Protein AF-A0A377XCN6-F1 (afdb_monomer_lite)

Radius of gyration: 14.0 Å; chains: 1; bounding box: 34×13×38 Å

InterPro domains:
  IPR036188 FAD/NAD(P)-binding domain superfamily [G3DSA:3.50.50.60] (1-52)
  IPR036188 FAD/NAD(P)-binding domain superfamily [SSF51905] (2-51)

Secondary structure (DSSP, 8-state):
-PEEEEEE--SHHHHHHHHHHHHH-TTSEEEEEE-SSSS----HHHHHHHT--

Foldseek 3Di:
DAAEEEAEAQAPVSVVVVVVVCVVPVRRYDYDYDHPDPDHHDDPVCVVVVVDD

Organism: Klebsiella pneumoniae (NCBI:txid573)

Sequence (53 aa):
MTRRLVVIGNGMAATRLVQRLVERDPARFAITVVGDEPHPAYNRIQLSAAAGR

Structure (mmCIF, N/CA/C/O backbone):
data_AF-A0A377XCN6-F1
#
_entry.id   AF-A0A377XCN6-F1
#
loop_
_atom_s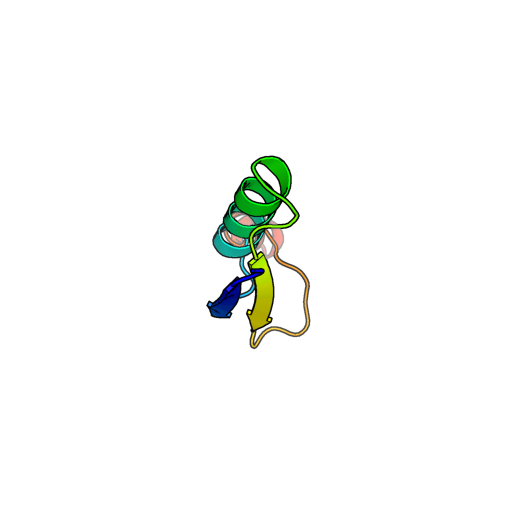ite.group_PDB
_atom_site.id
_atom_site.type_symbol
_atom_site.label_atom_id
_atom_site.label_alt_id
_atom_site.label_comp_id
_atom_site.label_asym_id
_atom_site.label_entity_id
_atom_site.label_seq_id
_atom_site.pdbx_PDB_ins_code
_atom_site.Cartn_x
_atom_site.Cartn_y
_atom_site.Cartn_z
_atom_site.occupancy
_atom_site.B_iso_or_equiv
_atom_site.auth_seq_id
_atom_site.auth_comp_id
_atom_site.auth_asym_id
_atom_site.auth_atom_id
_atom_site.pdbx_PDB_model_num
ATOM 1 N N . MET A 1 1 ? -15.315 2.245 16.302 1.00 80.25 1 MET A N 1
ATOM 2 C CA . MET A 1 1 ? -15.920 2.075 14.963 1.00 80.25 1 MET A CA 1
ATOM 3 C C . MET A 1 1 ? -14.842 2.272 13.915 1.00 80.25 1 MET A C 1
ATOM 5 O O . MET A 1 1 ? -14.287 3.363 13.838 1.00 80.25 1 MET A O 1
ATOM 9 N N . THR A 1 2 ? -14.514 1.232 13.154 1.00 91.69 2 THR A N 1
ATOM 10 C CA . THR A 1 2 ? -13.508 1.303 12.085 1.00 91.69 2 THR A CA 1
ATOM 11 C C . THR A 1 2 ? -14.098 2.008 10.866 1.00 91.69 2 THR A C 1
ATOM 13 O O . THR A 1 2 ? -15.168 1.638 10.382 1.00 91.69 2 THR A O 1
ATOM 16 N N . ARG A 1 3 ? -13.422 3.047 10.369 1.00 97.31 3 ARG A N 1
ATOM 17 C CA . ARG A 1 3 ? -13.865 3.798 9.185 1.00 97.31 3 ARG A CA 1
ATOM 18 C C . ARG A 1 3 ? -13.380 3.106 7.916 1.00 97.31 3 ARG A C 1
ATOM 20 O O . ARG A 1 3 ? -12.264 2.608 7.877 1.00 97.31 3 ARG A O 1
ATOM 27 N N . ARG A 1 4 ? -14.178 3.107 6.851 1.00 98.00 4 ARG A N 1
ATOM 28 C CA . ARG A 1 4 ? -13.714 2.629 5.539 1.00 98.00 4 ARG A CA 1
ATOM 29 C C . ARG A 1 4 ? -12.933 3.737 4.836 1.00 98.00 4 ARG A C 1
ATOM 31 O O . ARG A 1 4 ? -13.384 4.882 4.826 1.00 98.00 4 ARG A O 1
ATOM 38 N N . LEU A 1 5 ? -11.776 3.397 4.277 1.00 98.06 5 LEU A N 1
ATOM 39 C CA . LEU A 1 5 ? -10.931 4.299 3.499 1.00 98.06 5 LEU A CA 1
ATOM 40 C C . LEU A 1 5 ? -10.596 3.635 2.165 1.00 98.06 5 LEU A C 1
ATOM 42 O O . LEU A 1 5 ? -10.013 2.554 2.144 1.00 98.06 5 LEU A O 1
ATOM 46 N N . VAL A 1 6 ? -10.939 4.298 1.064 1.00 98.12 6 VAL A N 1
ATOM 47 C CA . VAL A 1 6 ? -10.552 3.872 -0.284 1.00 98.12 6 VAL A CA 1
ATOM 48 C C . VAL A 1 6 ? -9.472 4.819 -0.793 1.00 98.12 6 VAL A C 1
ATOM 50 O O . VAL A 1 6 ? -9.650 6.036 -0.752 1.00 98.12 6 VAL A O 1
ATOM 53 N N . VAL A 1 7 ? -8.355 4.264 -1.254 1.00 97.94 7 VAL A N 1
ATOM 54 C CA . VAL A 1 7 ? -7.243 5.001 -1.862 1.00 97.94 7 VAL A CA 1
ATOM 55 C C . VAL A 1 7 ? -7.182 4.635 -3.339 1.00 97.94 7 VAL A C 1
ATOM 57 O O . VAL A 1 7 ? -7.067 3.459 -3.678 1.00 97.94 7 VAL A O 1
ATOM 60 N N . ILE A 1 8 ? -7.269 5.637 -4.212 1.00 97.56 8 ILE A N 1
ATOM 61 C CA . ILE A 1 8 ? -7.172 5.454 -5.663 1.00 97.56 8 ILE A CA 1
ATOM 62 C C . ILE A 1 8 ? -5.738 5.758 -6.105 1.00 97.56 8 ILE A C 1
ATOM 64 O O . ILE A 1 8 ? -5.223 6.849 -5.864 1.00 97.56 8 ILE A O 1
ATOM 68 N N . GLY A 1 9 ? -5.106 4.773 -6.740 1.00 96.06 9 GLY A N 1
ATOM 69 C CA . GLY A 1 9 ? -3.694 4.743 -7.107 1.00 96.06 9 GLY A CA 1
ATOM 70 C C . GLY A 1 9 ? -2.879 3.819 -6.194 1.00 96.06 9 GLY A C 1
ATOM 71 O O . GLY A 1 9 ? -2.898 3.970 -4.977 1.00 96.06 9 GLY A O 1
ATOM 72 N N . ASN A 1 10 ? -2.106 2.899 -6.787 1.00 96.12 10 ASN A N 1
ATOM 73 C CA . ASN A 1 10 ? -1.189 1.975 -6.093 1.00 96.12 10 ASN A CA 1
ATOM 74 C C . ASN A 1 10 ? 0.292 2.364 -6.297 1.00 96.12 10 ASN A C 1
ATOM 76 O O . ASN A 1 10 ? 1.160 1.525 -6.510 1.00 96.12 10 ASN A O 1
ATOM 80 N N . GLY A 1 11 ? 0.581 3.668 -6.320 1.00 95.88 11 GLY A N 1
ATOM 81 C CA . GLY A 1 11 ? 1.948 4.186 -6.438 1.00 95.88 11 GLY A CA 1
ATOM 82 C C . GLY A 1 11 ? 2.643 4.341 -5.082 1.00 95.88 11 GLY A C 1
ATOM 83 O O . GLY A 1 11 ? 2.011 4.241 -4.031 1.00 95.88 11 GLY A O 1
ATOM 84 N N . MET A 1 12 ? 3.934 4.697 -5.092 1.00 96.56 12 MET A N 1
ATOM 85 C CA . MET A 1 12 ? 4.723 4.875 -3.857 1.00 96.56 12 MET A CA 1
ATOM 86 C C . MET A 1 12 ? 4.093 5.858 -2.859 1.00 96.56 12 MET A C 1
ATOM 88 O O . MET A 1 12 ? 4.184 5.650 -1.651 1.00 96.56 12 MET A O 1
ATOM 92 N N . ALA A 1 13 ? 3.430 6.913 -3.346 1.00 96.19 13 ALA A N 1
ATOM 93 C CA . ALA A 1 13 ? 2.739 7.876 -2.491 1.00 96.19 13 ALA A CA 1
ATOM 94 C C . ALA A 1 13 ? 1.583 7.229 -1.709 1.00 96.19 13 ALA A C 1
ATOM 96 O O . ALA A 1 13 ? 1.468 7.430 -0.500 1.00 96.19 13 ALA A O 1
ATOM 97 N N . ALA A 1 14 ? 0.769 6.409 -2.379 1.00 97.19 14 ALA A N 1
ATOM 98 C CA . ALA A 1 14 ? -0.333 5.686 -1.754 1.00 97.19 14 ALA A CA 1
ATOM 99 C C . ALA A 1 14 ? 0.182 4.650 -0.752 1.00 97.19 14 ALA A C 1
ATOM 101 O O . ALA A 1 14 ? -0.278 4.618 0.388 1.00 97.19 14 ALA A O 1
ATOM 102 N N . THR A 1 15 ? 1.198 3.868 -1.127 1.00 96.62 15 THR A N 1
ATOM 103 C CA . THR A 1 15 ? 1.835 2.901 -0.223 1.00 96.62 15 THR A CA 1
ATOM 104 C C . THR A 1 15 ? 2.377 3.583 1.030 1.00 96.62 15 THR A C 1
ATOM 106 O O . THR A 1 15 ? 2.109 3.129 2.142 1.00 96.62 15 THR A O 1
ATOM 109 N N . ARG A 1 16 ? 3.079 4.714 0.877 1.00 97.44 16 ARG A N 1
ATOM 110 C CA . ARG A 1 16 ? 3.630 5.465 2.010 1.00 97.44 16 ARG A CA 1
ATOM 111 C C . ARG A 1 16 ? 2.534 6.037 2.901 1.00 97.44 16 ARG A C 1
ATOM 113 O O . ARG A 1 16 ? 2.665 5.985 4.120 1.00 97.44 16 ARG A O 1
ATOM 120 N N . LEU A 1 17 ? 1.458 6.562 2.316 1.00 97.62 17 LEU A N 1
ATOM 121 C CA . LEU A 1 17 ? 0.300 7.038 3.070 1.00 97.62 17 LEU A CA 1
ATOM 122 C C . LEU A 1 17 ? -0.303 5.910 3.915 1.00 97.62 17 LEU A C 1
ATOM 124 O O . LEU A 1 17 ? -0.477 6.084 5.118 1.00 97.62 17 LEU A O 1
ATOM 128 N N . VAL A 1 18 ? -0.580 4.754 3.305 1.00 97.62 18 VAL A N 1
ATOM 129 C CA . VAL A 1 18 ? -1.163 3.598 4.001 1.00 97.62 18 VAL A CA 1
ATOM 130 C C . VAL A 1 18 ? -0.246 3.111 5.118 1.00 97.62 18 VAL A C 1
ATOM 132 O O . VAL A 1 18 ? -0.721 2.935 6.2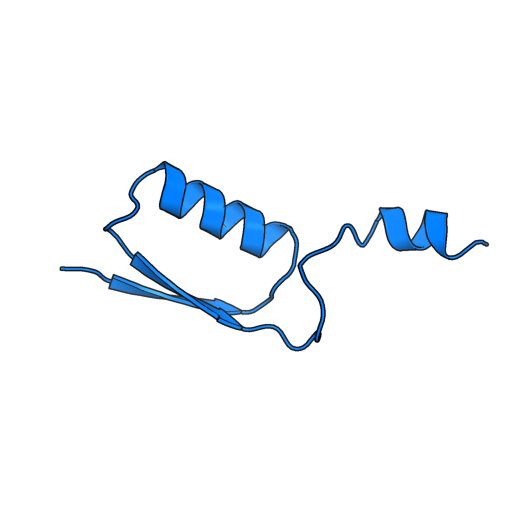37 1.00 97.62 18 VAL A O 1
ATOM 135 N N . GLN A 1 19 ? 1.061 2.985 4.864 1.00 97.94 19 GL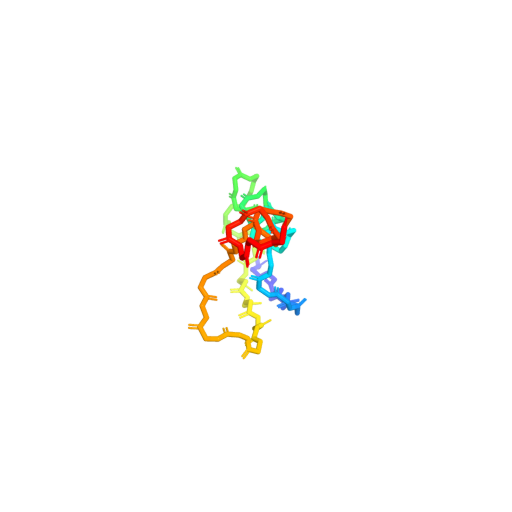N A N 1
ATOM 136 C CA . GLN A 1 19 ? 2.041 2.639 5.899 1.00 97.94 19 GLN A CA 1
ATOM 137 C C . GLN A 1 19 ? 1.957 3.591 7.093 1.00 97.94 19 GLN A C 1
ATOM 139 O O . GLN A 1 19 ? 1.785 3.142 8.219 1.00 97.94 19 GLN A O 1
ATOM 144 N N . ARG A 1 20 ? 1.981 4.908 6.854 1.00 98.19 20 ARG A N 1
ATOM 145 C CA . ARG A 1 20 ? 1.900 5.908 7.929 1.00 98.19 20 ARG A CA 1
ATOM 146 C C . ARG A 1 20 ? 0.587 5.856 8.705 1.00 98.19 20 ARG A C 1
ATOM 148 O O . ARG A 1 20 ? 0.581 6.113 9.906 1.00 98.19 20 ARG A O 1
ATOM 155 N N . LEU A 1 21 ? -0.526 5.564 8.033 1.00 97.62 21 LEU A N 1
ATOM 156 C CA . LEU A 1 21 ? -1.824 5.417 8.691 1.00 97.62 21 LEU A CA 1
ATOM 157 C C . LEU A 1 21 ? -1.844 4.186 9.601 1.00 97.62 21 LEU A C 1
ATOM 159 O O . LEU A 1 21 ? -2.273 4.303 10.746 1.00 97.62 21 LEU A O 1
ATOM 163 N N . VAL A 1 22 ? -1.338 3.052 9.114 1.00 97.19 22 VAL A N 1
ATOM 164 C CA . VAL A 1 22 ? -1.274 1.791 9.868 1.00 97.19 22 VAL A CA 1
ATOM 165 C C . VAL A 1 22 ? -0.283 1.883 11.031 1.00 97.19 22 VAL A C 1
ATOM 167 O O . VAL A 1 22 ? -0.621 1.469 12.134 1.00 97.19 22 VAL A O 1
ATOM 170 N N . GLU A 1 23 ? 0.898 2.474 10.819 1.00 98.25 23 GLU A N 1
ATOM 171 C CA . GLU A 1 23 ? 1.898 2.734 11.869 1.00 98.25 23 GLU A CA 1
ATOM 172 C C . GLU A 1 23 ? 1.322 3.580 13.011 1.00 98.25 23 GLU A C 1
ATOM 174 O O . GLU A 1 23 ? 1.665 3.378 14.173 1.00 98.25 23 GLU A O 1
ATOM 179 N N . ARG A 1 24 ? 0.462 4.551 12.681 1.00 97.62 24 ARG A N 1
ATOM 180 C CA . ARG A 1 24 ? -0.096 5.488 13.659 1.00 97.62 24 ARG A CA 1
ATOM 181 C C . ARG A 1 24 ? -1.297 4.920 14.410 1.00 97.62 24 ARG A C 1
ATOM 183 O O . ARG A 1 24 ? -1.430 5.189 15.599 1.00 97.62 24 ARG A O 1
ATOM 190 N N . ASP A 1 25 ? -2.199 4.236 13.714 1.00 96.81 25 ASP A N 1
ATOM 191 C CA . ASP A 1 25 ? -3.396 3.633 14.304 1.00 96.81 25 ASP A CA 1
ATOM 192 C C . ASP A 1 25 ? -3.947 2.522 13.384 1.00 96.81 25 ASP A C 1
ATOM 194 O O . ASP A 1 25 ? -4.731 2.801 12.466 1.00 96.81 25 ASP A O 1
ATOM 198 N N . PRO A 1 26 ? -3.560 1.255 13.614 1.00 95.38 26 PRO A N 1
ATOM 199 C CA . PRO A 1 26 ? -3.921 0.146 12.736 1.00 95.38 26 PRO A CA 1
ATOM 200 C C . PRO A 1 26 ? -5.414 -0.214 12.789 1.00 95.38 26 PRO A C 1
ATOM 202 O O . PRO A 1 26 ? -5.918 -0.850 11.867 1.00 95.38 26 PRO A O 1
ATOM 205 N N . ALA A 1 27 ? -6.143 0.192 13.836 1.00 96.00 27 ALA A N 1
ATOM 206 C CA . ALA A 1 27 ? -7.557 -0.148 14.017 1.00 96.00 27 ALA A CA 1
ATOM 207 C C . ALA A 1 27 ? -8.516 0.929 13.477 1.00 96.00 27 ALA A C 1
ATOM 209 O O . ALA A 1 27 ? -9.729 0.698 13.362 1.00 96.00 27 ALA A O 1
ATOM 210 N N . ARG A 1 28 ? -7.992 2.113 13.129 1.00 97.00 28 ARG A N 1
ATOM 211 C CA . ARG A 1 28 ? -8.796 3.263 12.699 1.00 97.00 28 ARG A CA 1
ATOM 212 C C . ARG A 1 28 ? -9.506 3.047 11.373 1.00 97.00 28 ARG A C 1
ATOM 214 O O . ARG A 1 28 ? -10.648 3.497 11.218 1.00 97.00 28 ARG A O 1
ATOM 221 N N . PHE A 1 29 ? -8.833 2.400 10.422 1.00 98.00 29 PHE A N 1
ATOM 222 C CA . PHE A 1 29 ? -9.302 2.291 9.047 1.00 98.00 29 PHE A CA 1
ATOM 223 C C . PHE A 1 29 ? -9.298 0.856 8.520 1.00 98.00 29 PHE A C 1
ATOM 225 O O . PHE A 1 29 ? -8.313 0.140 8.645 1.00 98.00 29 PHE A O 1
ATOM 232 N N . ALA A 1 30 ? -10.378 0.486 7.834 1.00 98.06 30 ALA A N 1
ATOM 233 C CA . ALA A 1 30 ? -10.401 -0.625 6.894 1.00 98.06 30 ALA A CA 1
ATOM 234 C C . ALA A 1 30 ? -10.030 -0.056 5.519 1.00 98.06 30 ALA A C 1
ATOM 236 O O . ALA A 1 30 ? -10.819 0.681 4.920 1.00 98.06 30 ALA A O 1
ATOM 237 N N . ILE A 1 31 ? -8.802 -0.323 5.075 1.00 97.94 31 ILE A N 1
ATOM 238 C CA . ILE A 1 31 ? -8.198 0.328 3.909 1.00 97.94 31 ILE A CA 1
ATOM 239 C C . ILE A 1 31 ? -8.338 -0.573 2.679 1.00 97.94 31 ILE A C 1
ATOM 241 O O . ILE A 1 31 ? -7.984 -1.747 2.717 1.00 97.94 31 ILE A O 1
ATOM 245 N N . THR A 1 32 ? -8.826 -0.014 1.575 1.00 97.88 32 THR A N 1
ATOM 246 C CA . THR A 1 32 ? -8.796 -0.634 0.244 1.00 97.88 32 THR A CA 1
ATOM 247 C C . THR A 1 32 ? -7.984 0.257 -0.684 1.00 97.88 32 THR A C 1
ATOM 249 O O . THR A 1 32 ? -8.266 1.448 -0.796 1.00 97.88 32 THR A O 1
ATOM 252 N N . VAL A 1 33 ? -6.976 -0.308 -1.345 1.00 97.19 33 VAL A N 1
ATOM 253 C CA . VAL A 1 33 ? -6.181 0.393 -2.361 1.00 97.19 33 VAL A CA 1
ATOM 254 C C . VAL A 1 33 ? -6.583 -0.148 -3.724 1.00 97.19 33 VAL A C 1
ATOM 256 O O . VAL A 1 33 ? -6.585 -1.360 -3.926 1.00 97.19 33 VAL A O 1
ATOM 259 N N . VAL A 1 34 ? -6.932 0.745 -4.643 1.00 97.38 34 VAL A N 1
ATOM 260 C CA . VAL A 1 34 ? -7.299 0.404 -6.020 1.00 97.38 34 VAL A CA 1
ATOM 261 C C . VAL A 1 34 ? -6.217 0.937 -6.947 1.00 97.38 34 VAL A C 1
ATOM 263 O O . VAL A 1 34 ? -5.894 2.123 -6.905 1.00 97.38 34 VAL A O 1
ATOM 266 N N . GLY A 1 35 ? -5.653 0.074 -7.783 1.00 95.69 35 GLY A N 1
ATOM 267 C CA . GLY A 1 35 ? -4.686 0.439 -8.813 1.00 95.69 35 GLY A CA 1
ATOM 268 C C . GLY A 1 35 ? -5.008 -0.276 -10.117 1.00 95.69 35 GLY A C 1
ATOM 269 O O . GLY A 1 35 ? -5.526 -1.386 -10.089 1.00 95.69 35 GLY A O 1
ATOM 270 N N . ASP A 1 36 ? -4.711 0.381 -11.235 1.00 96.56 36 ASP A N 1
ATOM 271 C CA . ASP A 1 36 ? -4.906 -0.167 -12.585 1.00 96.56 36 ASP A CA 1
ATOM 272 C C . ASP A 1 36 ? -3.723 -1.047 -13.030 1.00 96.56 36 ASP A C 1
ATOM 274 O O . ASP A 1 36 ? -3.844 -1.935 -13.866 1.00 96.56 36 ASP A O 1
ATOM 278 N N . GLU A 1 37 ? -2.548 -0.830 -12.434 1.00 95.12 37 GLU A N 1
ATOM 279 C CA . GLU A 1 37 ? -1.343 -1.570 -12.793 1.00 95.12 37 GLU A CA 1
ATOM 280 C C . GLU A 1 37 ? -1.292 -2.938 -12.099 1.00 95.12 37 GLU A C 1
ATOM 282 O O . GLU A 1 37 ? -1.458 -3.006 -10.877 1.00 95.12 37 GLU A O 1
ATOM 287 N N . PRO A 1 38 ? -0.959 -4.022 -12.826 1.00 93.75 38 PRO A N 1
ATOM 288 C CA 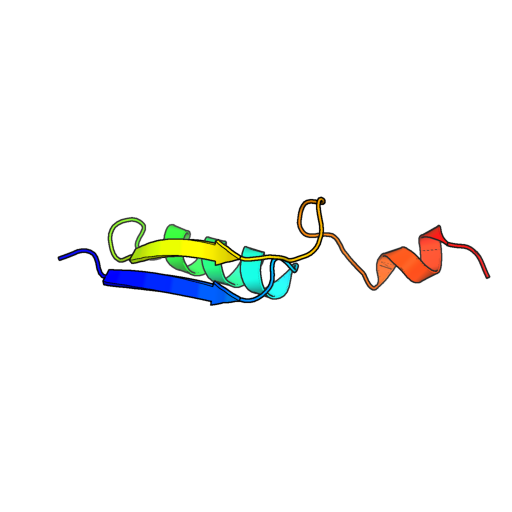. PRO A 1 38 ? -0.893 -5.376 -12.272 1.00 93.75 38 PRO A CA 1
ATOM 289 C C . PRO A 1 38 ? 0.402 -5.642 -11.482 1.00 93.75 38 PRO A C 1
ATOM 291 O O . PRO A 1 38 ? 0.793 -6.791 -11.287 1.00 93.75 38 PRO A O 1
ATOM 294 N N . HIS A 1 39 ? 1.091 -4.590 -11.033 1.00 91.25 39 HIS A N 1
ATOM 295 C CA . HIS A 1 39 ? 2.372 -4.670 -10.337 1.00 91.25 39 HIS A CA 1
ATOM 296 C C . HIS A 1 39 ? 2.308 -3.928 -8.992 1.00 91.25 39 HIS A C 1
ATOM 298 O O . HIS A 1 39 ? 1.547 -2.965 -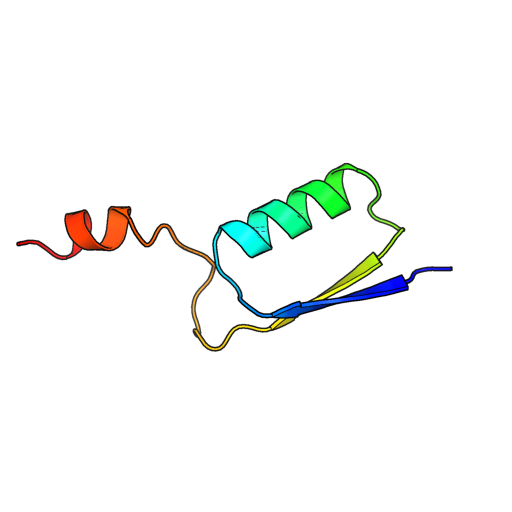8.846 1.00 91.25 39 HIS A O 1
ATOM 304 N N . PRO A 1 40 ? 3.121 -4.331 -7.995 1.00 91.81 40 PRO A N 1
ATOM 305 C CA . PRO A 1 40 ? 3.305 -3.551 -6.775 1.00 91.81 40 PRO A CA 1
ATOM 306 C C . PRO A 1 40 ? 3.829 -2.139 -7.059 1.00 91.81 40 PRO A C 1
ATOM 308 O O . PRO A 1 40 ? 4.458 -1.892 -8.088 1.00 91.81 40 PRO A O 1
ATOM 311 N N . ALA A 1 41 ? 3.635 -1.224 -6.107 1.00 93.62 41 ALA A N 1
ATOM 312 C CA . ALA A 1 41 ? 4.194 0.121 -6.181 1.00 93.62 41 ALA A CA 1
ATOM 313 C C . ALA A 1 41 ? 5.717 0.087 -6.396 1.00 93.62 41 ALA A C 1
ATOM 315 O O . ALA A 1 41 ? 6.448 -0.539 -5.629 1.00 93.62 41 ALA A O 1
ATOM 316 N N . TYR A 1 42 ? 6.199 0.814 -7.403 1.00 93.38 42 TYR A N 1
ATOM 317 C CA . TYR A 1 42 ? 7.617 0.894 -7.752 1.00 93.38 42 TYR A CA 1
ATOM 318 C C . TYR A 1 42 ? 8.068 2.342 -7.955 1.00 93.38 42 TYR A C 1
ATOM 320 O O . TYR A 1 42 ? 7.262 3.263 -8.134 1.00 93.38 42 TYR A O 1
ATOM 328 N N . ASN A 1 43 ? 9.385 2.550 -7.943 1.00 92.12 43 ASN A N 1
ATOM 329 C CA . ASN A 1 43 ? 9.971 3.861 -8.171 1.00 92.12 43 AS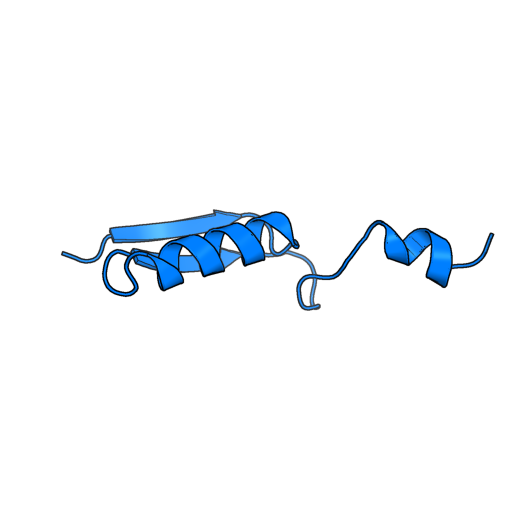N A CA 1
ATOM 330 C C . ASN A 1 43 ? 10.005 4.205 -9.666 1.00 92.12 43 ASN A C 1
ATOM 332 O O . ASN A 1 43 ? 10.924 3.828 -10.390 1.00 92.12 43 ASN A O 1
ATOM 336 N N . ARG A 1 44 ? 9.020 4.985 -10.119 1.00 89.75 44 ARG A N 1
ATOM 337 C CA . ARG A 1 44 ? 8.941 5.449 -11.514 1.00 89.75 44 ARG A CA 1
ATOM 338 C C . ARG A 1 44 ? 10.107 6.345 -11.930 1.00 89.75 44 ARG A C 1
ATOM 340 O O . ARG A 1 44 ? 10.427 6.380 -13.108 1.00 89.75 44 ARG A O 1
ATOM 347 N N . ILE A 1 45 ? 10.764 7.029 -10.990 1.00 87.88 45 ILE A N 1
ATOM 348 C CA . ILE A 1 45 ? 11.936 7.870 -11.290 1.00 87.88 45 ILE A CA 1
ATOM 349 C C . ILE A 1 45 ? 13.114 6.989 -11.723 1.00 87.88 45 ILE A C 1
ATOM 351 O O . ILE A 1 45 ? 13.820 7.312 -12.673 1.00 87.88 45 ILE A O 1
ATOM 355 N N . GLN A 1 46 ? 13.294 5.841 -11.064 1.00 87.38 46 GLN A N 1
ATOM 356 C CA . GLN A 1 46 ? 14.333 4.871 -11.423 1.00 87.38 46 GLN A CA 1
ATOM 357 C C . GLN A 1 46 ? 14.018 4.100 -12.708 1.00 87.38 46 GLN A C 1
ATOM 359 O O . GLN A 1 46 ? 14.929 3.522 -13.295 1.00 87.38 46 GLN A O 1
ATOM 364 N N . LEU A 1 47 ? 12.768 4.126 -13.181 1.00 84.75 47 LEU A N 1
ATOM 365 C CA . LEU A 1 47 ? 12.390 3.470 -14.430 1.00 84.75 47 LEU A CA 1
ATOM 366 C C . LEU A 1 47 ? 13.145 4.066 -15.624 1.00 84.75 47 LEU A C 1
ATOM 368 O O . LEU A 1 47 ? 13.628 3.312 -16.457 1.00 84.75 47 LEU A O 1
ATOM 372 N N . SER A 1 48 ? 13.321 5.390 -15.677 1.00 76.69 48 SER A N 1
ATOM 373 C CA . SER A 1 48 ? 14.075 6.054 -16.751 1.00 76.69 48 SER A CA 1
ATOM 374 C C . SER A 1 48 ? 15.545 5.632 -16.781 1.00 76.69 48 SER A C 1
ATOM 376 O O . SER A 1 48 ? 16.104 5.439 -17.854 1.00 76.69 48 SER A O 1
ATOM 378 N N . ALA A 1 49 ? 16.157 5.445 -15.607 1.00 78.50 49 ALA A N 1
ATOM 379 C CA . ALA A 1 49 ? 17.534 4.967 -15.495 1.00 78.50 49 ALA A CA 1
ATOM 380 C C . ALA A 1 49 ? 17.666 3.486 -15.893 1.00 78.50 49 ALA A C 1
ATOM 382 O O . ALA A 1 49 ? 18.646 3.103 -16.521 1.00 78.50 49 ALA A O 1
ATOM 383 N N . ALA A 1 50 ? 16.671 2.659 -15.557 1.00 72.69 50 ALA A N 1
ATOM 384 C CA . ALA A 1 50 ? 16.646 1.244 -15.927 1.00 72.69 50 ALA A CA 1
ATOM 385 C C . ALA A 1 50 ? 16.312 1.012 -17.413 1.00 72.69 50 ALA A C 1
ATOM 387 O O . ALA A 1 50 ? 16.763 0.030 -17.994 1.00 72.69 50 ALA A O 1
ATOM 388 N N . ALA A 1 51 ? 15.523 1.902 -18.025 1.00 71.69 51 ALA A N 1
ATOM 389 C CA . ALA A 1 51 ? 15.041 1.776 -19.400 1.00 71.69 51 ALA A CA 1
ATOM 390 C C . ALA A 1 51 ? 16.020 2.290 -20.469 1.00 71.69 51 ALA A C 1
ATOM 392 O O . ALA A 1 51 ? 15.706 2.167 -21.649 1.00 71.69 51 ALA A O 1
ATOM 393 N N . GLY A 1 52 ? 17.176 2.840 -20.080 1.00 61.41 52 GLY A N 1
ATOM 394 C CA . GLY A 1 52 ? 18.294 3.122 -20.983 1.00 61.41 52 GLY A CA 1
ATOM 395 C C . GLY A 1 52 ? 17.939 3.974 -22.207 1.00 61.41 52 GLY A C 1
ATOM 396 O O . GLY A 1 52 ? 17.736 3.458 -23.306 1.00 61.41 52 GLY A O 1
ATOM 397 N N . ARG A 1 53 ? 17.954 5.295 -22.028 1.00 54.56 53 ARG A N 1
ATOM 398 C CA . ARG A 1 53 ? 18.518 6.206 -23.029 1.00 54.56 53 ARG A CA 1
ATOM 399 C C . ARG A 1 53 ? 19.760 6.841 -22.435 1.00 54.56 53 ARG A C 1
ATOM 401 O O . ARG A 1 53 ? 19.668 7.242 -21.254 1.00 54.56 53 ARG A O 1
#

pLDDT: mean 92.33, std 9.45, range [54.56, 98.25]